Protein AF-H8YSG3-F1 (afdb_monomer_lite)

Radius of gyration: 23.45 Å; chains: 1; bounding box: 50×40×59 Å

Secondary structure (DSSP, 8-state):
---TTSS-----TT--SS------HHHHHHHHTT-EEEEP-GGG--S-TT---EEE-S-------------------------SS-TT-----------SSS-IIIIIHHHHHH-

InterPro domains:
  IPR039373 Transferrin receptor protein 1/Glutamate carboxypeptidase 2-like [PTHR10404] (2-114)
  IPR046450 PA domain superfamily [SSF52025] (2-78)

Foldseek 3Di:
DPDPPPDDPDDDPPDDPDDDDDDDPVVVQVVQQPFDADFDDDPQDDDDPNHGGHDGDDDDDDDDDDDDDDDDDDDDDDDDDADDPCRPDDDDQDFAQDDPPPCVPNGVVSVVVVD

Organism: Dicentrarchus labrax (NCBI:txid13489)

pLDDT: mean 87.92, std 12.55, range [36.78, 97.12]

Structure (mmCIF, N/CA/C/O backbone):
data_AF-H8YSG3-F1
#
_entry.id   AF-H8YSG3-F1
#
loop_
_atom_site.group_PDB
_atom_site.id
_atom_site.type_symbol
_atom_site.label_atom_id
_atom_site.label_alt_id
_atom_site.label_comp_id
_atom_site.label_asym_id
_atom_site.label_entity_id
_atom_site.label_seq_id
_atom_site.pdbx_PDB_ins_code
_atom_site.Cartn_x
_atom_site.Cartn_y
_atom_site.Cartn_z
_atom_site.occupancy
_atom_site.B_iso_or_equiv
_atom_site.auth_seq_id
_atom_site.auth_comp_id
_atom_site.auth_asym_id
_atom_site.auth_atom_id
_atom_site.pdbx_PDB_model_num
ATOM 1 N N . SER A 1 1 ? 16.027 -17.748 -17.992 1.00 39.88 1 SER A N 1
ATOM 2 C CA . SER A 1 1 ? 15.433 -18.591 -16.938 1.00 39.88 1 SER A CA 1
ATOM 3 C C . SER A 1 1 ? 16.369 -18.597 -15.735 1.00 39.88 1 SER A C 1
ATOM 5 O O . SER A 1 1 ? 17.309 -19.381 -15.716 1.00 39.88 1 SER A O 1
ATOM 7 N N . PHE A 1 2 ? 16.196 -17.664 -14.791 1.00 44.38 2 PHE A N 1
ATOM 8 C CA . PHE A 1 2 ? 16.918 -17.681 -13.510 1.00 44.38 2 PHE A CA 1
ATOM 9 C C . PHE A 1 2 ? 16.200 -18.669 -12.583 1.00 44.38 2 PHE A C 1
ATOM 11 O O . PHE A 1 2 ? 14.997 -18.540 -12.365 1.00 44.38 2 PHE A O 1
ATOM 18 N N . ASN A 1 3 ? 16.911 -19.680 -12.088 1.00 36.78 3 ASN A N 1
ATOM 19 C CA . ASN A 1 3 ? 16.337 -20.690 -11.204 1.00 36.78 3 ASN A CA 1
ATOM 20 C C . ASN A 1 3 ? 16.151 -20.070 -9.802 1.00 36.78 3 ASN A C 1
ATOM 22 O O . ASN A 1 3 ? 17.131 -19.692 -9.160 1.00 36.78 3 ASN A O 1
ATOM 26 N N . HIS A 1 4 ? 14.902 -19.923 -9.349 1.00 49.66 4 HIS A N 1
ATOM 27 C CA . HIS A 1 4 ? 14.475 -19.223 -8.120 1.00 49.66 4 HIS A CA 1
ATOM 28 C C . HIS A 1 4 ? 14.829 -19.969 -6.808 1.00 49.66 4 HIS A C 1
ATOM 30 O O . HIS A 1 4 ? 14.088 -19.913 -5.831 1.00 49.66 4 HIS A O 1
ATOM 36 N N . THR A 1 5 ? 15.947 -20.696 -6.763 1.00 56.16 5 THR A N 1
ATOM 37 C CA . THR A 1 5 ? 16.335 -21.547 -5.621 1.00 56.16 5 THR A CA 1
ATOM 38 C C . THR A 1 5 ? 17.718 -21.231 -5.051 1.00 56.16 5 THR A C 1
ATOM 40 O O . THR A 1 5 ? 18.190 -21.948 -4.174 1.00 56.16 5 THR A O 1
ATOM 43 N N . GLN A 1 6 ? 18.395 -20.180 -5.528 1.00 55.88 6 GLN A N 1
ATOM 44 C CA . GLN A 1 6 ? 19.781 -19.891 -5.128 1.00 55.88 6 GLN A CA 1
ATOM 45 C C . GLN A 1 6 ? 19.955 -19.366 -3.697 1.00 55.88 6 GLN A C 1
ATOM 47 O O . GLN A 1 6 ? 21.075 -19.394 -3.192 1.00 55.88 6 GLN A O 1
ATOM 52 N N . PHE A 1 7 ? 18.889 -18.929 -3.025 1.00 61.88 7 PHE A N 1
ATOM 53 C CA . PHE A 1 7 ? 18.977 -18.434 -1.653 1.00 61.88 7 PHE A CA 1
ATOM 54 C C . PHE A 1 7 ? 18.014 -19.197 -0.738 1.00 61.88 7 PHE A C 1
ATOM 56 O O . PHE A 1 7 ? 16.850 -19.375 -1.108 1.00 61.88 7 PHE A O 1
ATOM 63 N N . PRO A 1 8 ? 18.468 -19.654 0.446 1.00 58.62 8 PRO A N 1
ATOM 64 C CA . PRO A 1 8 ? 17.570 -20.220 1.444 1.00 58.62 8 PRO A CA 1
ATOM 65 C C . PRO A 1 8 ? 16.529 -19.166 1.853 1.00 58.62 8 PRO A C 1
ATOM 67 O O . PRO A 1 8 ? 16.851 -17.975 1.845 1.00 58.62 8 PRO A O 1
ATOM 70 N N . PRO A 1 9 ? 15.294 -19.568 2.213 1.00 58.97 9 PRO A N 1
ATOM 71 C CA . PRO A 1 9 ? 14.271 -18.634 2.665 1.00 58.97 9 PRO A CA 1
ATOM 72 C C . PRO A 1 9 ? 14.782 -17.888 3.900 1.00 58.97 9 PRO A C 1
ATOM 74 O O . PRO A 1 9 ? 14.878 -18.436 4.997 1.00 58.97 9 PRO A O 1
ATOM 77 N N . THR A 1 10 ? 15.171 -16.634 3.704 1.00 59.50 10 THR A N 1
ATOM 78 C CA . THR A 1 10 ? 15.636 -15.746 4.762 1.00 59.50 10 THR A CA 1
ATOM 79 C C . THR A 1 10 ? 14.434 -15.196 5.521 1.00 59.50 10 THR A C 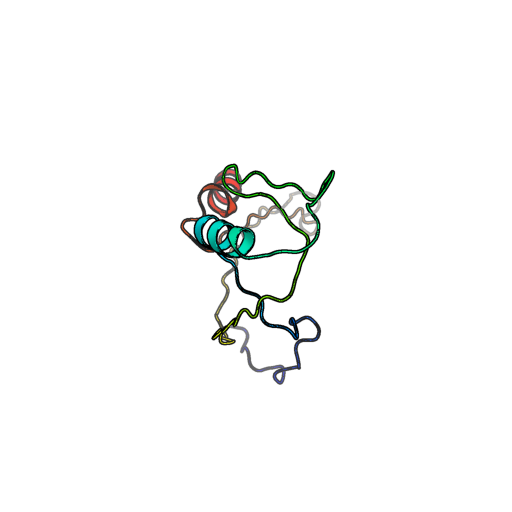1
ATOM 81 O O . THR A 1 10 ? 13.391 -14.901 4.936 1.00 59.50 10 THR A O 1
ATOM 84 N N . GLN A 1 11 ? 14.559 -15.055 6.845 1.00 61.34 11 GLN A N 1
ATOM 85 C CA . GLN A 1 11 ? 13.544 -14.343 7.619 1.00 61.34 11 GLN A CA 1
ATOM 86 C C . GLN A 1 11 ? 13.436 -12.904 7.103 1.00 61.34 11 GLN A C 1
ATOM 88 O O . GLN A 1 11 ? 14.410 -12.151 7.115 1.00 61.34 11 GLN A O 1
ATOM 93 N N . LEU A 1 12 ? 12.241 -12.532 6.643 1.00 65.56 12 LEU A N 1
ATOM 94 C CA . LEU A 1 12 ? 11.954 -11.202 6.116 1.00 65.56 12 LEU A CA 1
ATOM 95 C C . LEU A 1 12 ? 11.972 -10.185 7.264 1.00 65.56 12 LEU A C 1
ATOM 97 O O . LEU A 1 12 ? 11.077 -10.167 8.107 1.00 65.56 12 LEU A O 1
ATOM 101 N N . SER A 1 13 ? 12.986 -9.319 7.289 1.00 74.88 13 SER A N 1
ATOM 102 C CA . SER A 1 13 ? 13.231 -8.356 8.374 1.00 74.88 13 SER A CA 1
ATOM 103 C C . SER A 1 13 ? 12.172 -7.250 8.503 1.00 74.88 13 SER A C 1
ATOM 105 O O . SER A 1 13 ? 12.139 -6.564 9.522 1.00 74.88 13 SER A O 1
ATOM 107 N N . GLY A 1 14 ? 11.300 -7.082 7.501 1.00 82.50 14 GLY A N 1
ATOM 108 C CA . GLY A 1 14 ? 10.323 -5.988 7.419 1.00 82.50 14 GLY A CA 1
ATOM 109 C C . GLY A 1 14 ? 8.847 -6.374 7.564 1.00 82.50 14 GLY A C 1
ATOM 110 O O . GLY A 1 14 ? 7.993 -5.517 7.351 1.00 82.50 14 GLY A O 1
ATOM 111 N N . LEU A 1 15 ? 8.509 -7.630 7.876 1.00 87.62 15 LEU A N 1
ATOM 112 C CA . LEU A 1 15 ? 7.100 -8.025 8.006 1.00 87.62 15 LEU A CA 1
ATOM 113 C C . LEU A 1 15 ? 6.478 -7.545 9.332 1.00 87.62 15 LEU A C 1
ATOM 115 O O . LEU A 1 15 ? 7.145 -7.571 10.372 1.00 87.62 15 LEU A O 1
ATOM 119 N N . PRO A 1 16 ? 5.193 -7.138 9.330 1.00 89.81 16 PRO A N 1
ATOM 120 C CA . PRO A 1 16 ? 4.499 -6.753 10.552 1.00 89.81 16 PRO A CA 1
ATOM 121 C C . PRO A 1 16 ? 4.374 -7.947 11.507 1.00 89.81 16 PRO A C 1
ATOM 123 O O . PRO A 1 16 ? 4.080 -9.066 11.096 1.00 89.81 16 PRO A O 1
ATOM 126 N N . LYS A 1 17 ? 4.572 -7.685 12.804 1.00 91.06 17 LYS A N 1
ATOM 127 C CA . LYS A 1 17 ? 4.443 -8.685 13.883 1.00 91.06 17 LYS A CA 1
ATOM 128 C C . LYS A 1 17 ? 3.046 -8.734 14.506 1.00 91.06 17 LYS A C 1
ATOM 130 O O . LYS A 1 17 ? 2.793 -9.569 15.366 1.00 91.06 17 LYS A O 1
ATOM 135 N N . ILE A 1 18 ? 2.167 -7.821 14.101 1.00 93.62 18 ILE A N 1
ATOM 136 C CA . ILE A 1 18 ? 0.779 -7.733 14.555 1.00 93.62 18 ILE A CA 1
ATOM 137 C C . ILE A 1 18 ? -0.165 -7.932 13.363 1.00 93.62 18 ILE A C 1
ATOM 139 O O . ILE A 1 18 ? 0.180 -7.515 12.252 1.00 93.62 18 ILE A O 1
ATOM 143 N N . PRO A 1 19 ? -1.349 -8.536 13.565 1.00 94.19 19 PRO A N 1
ATOM 144 C CA . PRO A 1 19 ? -2.367 -8.607 12.526 1.00 94.19 19 PRO A CA 1
ATOM 145 C C . PRO A 1 19 ? -2.795 -7.209 12.072 1.00 94.19 19 PRO A C 1
ATOM 147 O O . PRO A 1 19 ? -2.971 -6.304 12.888 1.00 94.19 19 PRO A O 1
ATOM 150 N N . ALA A 1 20 ? -3.004 -7.046 10.769 1.00 94.31 20 ALA A N 1
ATOM 151 C CA . ALA A 1 20 ? -3.547 -5.832 10.176 1.00 94.31 20 ALA A CA 1
ATOM 152 C C . ALA A 1 20 ? -4.613 -6.216 9.149 1.00 94.31 20 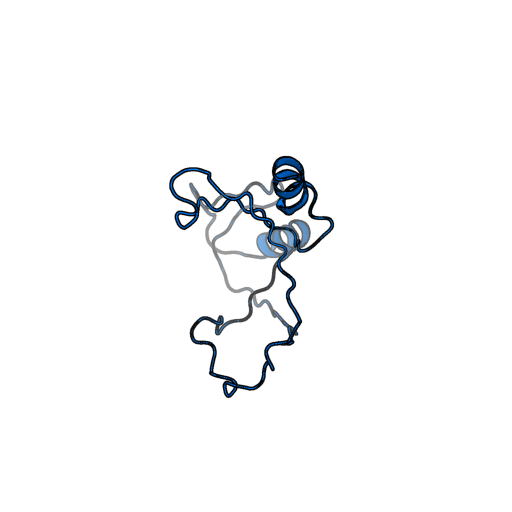ALA A C 1
ATOM 154 O O . ALA A 1 20 ? -4.366 -7.052 8.280 1.00 94.31 20 ALA A O 1
ATOM 155 N N . GLN A 1 21 ? -5.790 -5.602 9.255 1.00 96.25 21 GLN A N 1
ATOM 156 C CA . GLN A 1 21 ? -6.932 -5.893 8.396 1.00 96.25 21 GLN A CA 1
ATOM 157 C C . GLN A 1 21 ? -7.603 -4.592 7.962 1.00 96.25 21 GLN A C 1
ATOM 159 O O . GLN A 1 21 ? -7.922 -3.735 8.787 1.00 96.25 21 GLN A O 1
ATOM 164 N N . THR A 1 22 ? -7.841 -4.448 6.660 1.00 96.00 22 THR A N 1
ATOM 165 C CA . THR A 1 22 ? -8.663 -3.358 6.129 1.00 96.00 22 THR A CA 1
ATOM 166 C C . THR A 1 22 ? -10.137 -3.645 6.397 1.00 96.00 22 THR A C 1
ATOM 168 O O . THR A 1 22 ? -10.596 -4.786 6.309 1.00 96.00 22 THR A O 1
ATOM 171 N N . ILE A 1 23 ? -10.899 -2.603 6.723 1.00 96.31 23 ILE A N 1
ATOM 172 C CA . ILE A 1 23 ? -12.339 -2.699 6.973 1.00 96.31 23 ILE A CA 1
ATOM 173 C C . ILE A 1 23 ? -13.093 -1.697 6.109 1.00 96.31 23 ILE A C 1
ATOM 175 O O . ILE A 1 23 ? -12.555 -0.681 5.672 1.00 96.31 23 ILE A O 1
ATOM 179 N N . THR A 1 24 ? -14.370 -1.975 5.871 1.00 96.12 24 THR A N 1
ATOM 180 C CA . THR A 1 24 ? -15.244 -1.049 5.147 1.00 96.12 24 THR A CA 1
ATOM 181 C C . THR A 1 24 ? -15.637 0.139 6.024 1.00 96.12 24 THR A C 1
ATOM 183 O O . THR A 1 24 ? -15.692 0.032 7.251 1.00 96.12 24 THR A O 1
ATOM 186 N N . ALA A 1 25 ? -16.022 1.257 5.401 1.00 95.44 25 ALA A N 1
ATOM 187 C CA . ALA A 1 25 ? -16.569 2.413 6.119 1.00 95.44 25 ALA A CA 1
ATOM 188 C C . ALA A 1 25 ? -17.808 2.053 6.966 1.00 95.44 25 ALA A C 1
ATOM 190 O O . ALA A 1 25 ? -17.998 2.592 8.056 1.00 95.44 25 ALA A O 1
ATOM 191 N N . LYS A 1 26 ? -18.626 1.095 6.503 1.00 95.69 26 LYS A N 1
ATOM 192 C CA . LYS A 1 26 ? -19.786 0.581 7.246 1.00 95.69 26 LYS A CA 1
ATOM 193 C C . LYS A 1 26 ? -19.365 -0.139 8.530 1.00 95.69 26 LYS 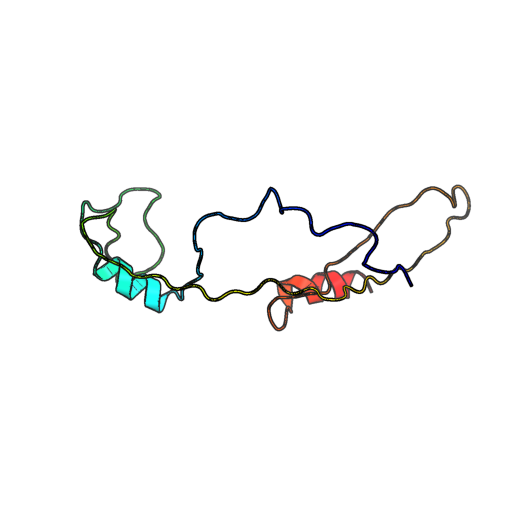A C 1
ATOM 195 O O . LYS A 1 26 ? -19.942 0.117 9.582 1.00 95.69 26 LYS A O 1
ATOM 200 N N . MET A 1 27 ? -18.356 -1.010 8.459 1.00 95.06 27 MET A N 1
ATOM 201 C CA . MET A 1 27 ? -17.809 -1.675 9.648 1.00 95.06 27 MET A CA 1
ATOM 202 C C . MET A 1 27 ? -17.171 -0.666 10.601 1.00 95.06 27 MET A C 1
ATOM 204 O O . MET A 1 27 ? -17.446 -0.713 11.794 1.00 95.06 27 MET A O 1
ATOM 208 N N . ALA A 1 28 ? -16.390 0.284 10.076 1.00 94.12 28 ALA A N 1
ATOM 209 C CA . ALA A 1 28 ? -15.795 1.347 10.882 1.00 94.12 28 ALA A CA 1
ATOM 210 C C . ALA A 1 28 ? -16.867 2.159 11.625 1.00 94.12 28 ALA A C 1
ATOM 212 O O . ALA A 1 28 ? -16.730 2.405 12.817 1.00 94.12 28 ALA A O 1
ATOM 213 N N . THR A 1 29 ? -17.971 2.498 10.952 1.00 94.50 29 THR A N 1
ATOM 214 C CA . THR A 1 29 ? -19.125 3.178 11.562 1.00 94.50 29 THR A CA 1
ATOM 215 C C . THR A 1 29 ? -19.700 2.364 12.721 1.00 94.50 29 THR A C 1
ATOM 217 O O . THR A 1 29 ? -19.873 2.897 13.812 1.00 94.50 29 THR A O 1
ATOM 220 N N . ALA A 1 30 ? -19.945 1.067 12.512 1.00 92.81 30 ALA A N 1
ATOM 221 C CA . ALA A 1 30 ? -20.501 0.189 13.542 1.00 92.81 30 ALA A CA 1
ATOM 222 C C . ALA A 1 30 ? -19.563 0.009 14.751 1.00 92.81 30 ALA A C 1
ATOM 224 O O . ALA A 1 30 ? -20.039 -0.099 15.879 1.00 92.81 30 ALA A O 1
ATOM 225 N N . LEU A 1 31 ? -18.245 -0.020 14.529 1.00 92.50 31 LEU A N 1
ATOM 226 C CA . LEU A 1 31 ? -17.250 -0.088 15.602 1.00 92.50 31 LEU A CA 1
ATOM 227 C C . LEU A 1 31 ? -17.175 1.232 16.374 1.00 92.50 31 LEU A C 1
ATOM 229 O O . LEU A 1 31 ? -17.287 1.236 17.596 1.00 92.50 31 LEU A O 1
ATOM 233 N N . LEU A 1 32 ? -17.054 2.361 15.674 1.00 92.62 32 LEU A N 1
ATOM 234 C CA . LEU A 1 32 ? -16.925 3.678 16.302 1.00 92.62 32 LEU A CA 1
ATOM 235 C C . LEU A 1 32 ? -18.187 4.108 17.064 1.00 92.62 32 LEU A C 1
ATOM 237 O O . LEU A 1 32 ? -18.086 4.883 18.006 1.00 92.62 32 LEU A O 1
ATOM 241 N N . GLN A 1 33 ? -19.365 3.589 16.705 1.00 91.50 33 GLN A N 1
ATOM 242 C CA . GLN A 1 33 ? -20.596 3.789 17.481 1.00 91.50 33 GLN A CA 1
ATOM 243 C C . GLN A 1 33 ? -20.581 3.078 18.841 1.00 91.50 33 GLN A C 1
ATOM 245 O O . GLN A 1 33 ? -21.313 3.490 19.739 1.00 91.50 33 GLN A O 1
ATOM 250 N N . LYS A 1 34 ? -19.778 2.018 18.988 1.00 90.12 34 LYS A N 1
ATOM 251 C CA . LYS A 1 34 ? -19.642 1.248 20.233 1.00 90.12 34 LYS A CA 1
ATOM 252 C C . LYS A 1 34 ? -18.482 1.730 21.101 1.00 90.12 34 LYS A C 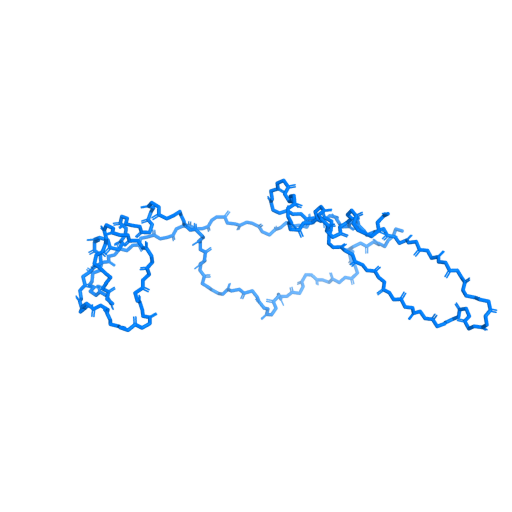1
ATOM 254 O O . LYS A 1 34 ? -18.539 1.586 22.313 1.00 90.12 34 LYS A O 1
ATOM 259 N N . ILE A 1 35 ? -17.449 2.310 20.491 1.00 89.38 35 ILE A N 1
ATOM 260 C CA . ILE A 1 35 ? -16.287 2.850 21.204 1.00 89.38 35 ILE A CA 1
ATOM 261 C C . ILE A 1 35 ? -16.730 4.022 22.097 1.00 89.38 35 ILE A C 1
ATOM 263 O O . ILE A 1 35 ? -17.376 4.973 21.650 1.00 89.38 35 ILE A O 1
ATOM 267 N N . GLY A 1 36 ? -16.396 3.921 23.382 1.00 89.50 36 GLY A N 1
ATOM 268 C CA . GLY A 1 36 ? -16.682 4.915 24.413 1.00 89.50 36 GLY A CA 1
ATOM 269 C C . GLY A 1 36 ? -15.528 5.897 24.628 1.00 89.50 36 GLY A C 1
ATOM 270 O O . GLY A 1 36 ? -14.827 6.287 23.700 1.00 89.50 36 GLY A O 1
ATOM 271 N N . GLY A 1 37 ? -15.312 6.309 25.877 1.00 91.50 37 GLY A N 1
ATOM 272 C CA . GLY A 1 37 ? -14.227 7.227 26.231 1.00 91.50 37 GLY A CA 1
ATOM 273 C C . GLY A 1 37 ? -14.507 8.695 25.873 1.00 91.50 37 GLY A C 1
ATOM 274 O O . GLY A 1 37 ? -15.643 9.055 25.550 1.00 91.50 37 GLY A O 1
ATOM 275 N N . PRO A 1 38 ? -13.491 9.570 25.980 1.00 93.62 38 PRO A N 1
ATOM 276 C CA . PRO A 1 38 ? -13.653 10.994 25.720 1.00 93.62 38 PRO A CA 1
ATOM 277 C C . PRO A 1 38 ? -13.899 11.259 24.233 1.00 93.62 38 PRO A C 1
ATOM 279 O O . PRO A 1 38 ? -13.354 10.575 23.362 1.00 93.62 38 PRO A O 1
ATOM 282 N N . GLU A 1 39 ? -14.718 12.269 23.954 1.00 93.94 39 GLU A N 1
ATOM 283 C CA . GLU A 1 39 ? -14.957 12.741 22.594 1.00 93.94 39 GLU A CA 1
ATOM 284 C C . GLU A 1 39 ? -13.661 13.281 21.978 1.00 93.94 39 GLU A C 1
ATOM 286 O O . GLU A 1 39 ? -12.870 13.967 22.631 1.00 93.94 39 GLU A O 1
ATOM 291 N N . ALA A 1 40 ? -13.424 12.918 20.721 1.00 93.12 40 ALA A N 1
ATOM 292 C CA . ALA A 1 40 ? -12.265 13.356 19.969 1.00 93.12 40 ALA A CA 1
ATOM 293 C C . ALA A 1 40 ? -12.387 14.845 19.616 1.00 93.12 40 ALA A C 1
ATOM 295 O O . ALA A 1 40 ? -13.468 15.334 19.297 1.00 93.12 40 ALA A O 1
ATOM 296 N N . SER A 1 41 ? -11.266 15.565 19.616 1.00 89.75 41 SER A N 1
ATOM 297 C CA . SER A 1 41 ? -11.212 16.979 19.241 1.00 89.75 41 SER A CA 1
ATOM 298 C C . SER A 1 41 ? -10.178 17.231 18.142 1.00 89.75 41 SER A C 1
ATOM 300 O O . SER A 1 41 ? -9.260 16.437 17.916 1.00 89.75 41 SER A O 1
ATOM 302 N N . GLY A 1 42 ? -10.341 18.346 17.426 1.00 87.00 42 GLY A N 1
ATOM 303 C CA . GLY A 1 42 ? -9.402 18.787 16.395 1.00 87.00 42 GLY A CA 1
ATOM 304 C C . GLY A 1 42 ? -9.214 17.768 15.266 1.00 87.00 42 GLY A C 1
ATOM 305 O O . GLY A 1 42 ? -10.180 17.281 14.682 1.00 87.00 42 GLY A O 1
ATOM 306 N N . GLY A 1 43 ? -7.955 17.451 14.953 1.00 90.19 43 GLY A N 1
ATOM 307 C CA . GLY A 1 43 ? -7.566 16.626 13.800 1.00 90.19 43 GLY A CA 1
ATOM 308 C C . GLY A 1 43 ? -7.917 15.134 13.877 1.00 90.19 43 GLY A C 1
ATOM 309 O O . GLY A 1 43 ? -7.603 14.403 12.944 1.00 90.19 43 GLY A O 1
ATOM 310 N N . PHE A 1 44 ? -8.547 14.670 14.960 1.00 90.31 44 PHE A N 1
ATOM 311 C CA . PHE A 1 44 ? -8.974 13.272 15.119 1.00 90.31 44 PHE A CA 1
ATOM 312 C C . PHE A 1 44 ? -10.393 12.997 14.596 1.00 90.31 44 PHE A C 1
ATOM 314 O O . PHE A 1 44 ? -10.822 11.842 14.559 1.00 90.31 44 PHE A O 1
ATOM 321 N N . LEU A 1 45 ? -11.131 14.036 14.192 1.00 91.31 45 LEU A N 1
ATOM 322 C CA . LEU A 1 45 ? -12.455 13.893 13.591 1.00 91.31 45 LEU A CA 1
ATOM 323 C C . LEU A 1 45 ? -12.339 13.416 12.137 1.00 91.31 45 LEU A C 1
ATOM 325 O O . LEU A 1 45 ? -11.603 13.989 11.335 1.00 91.31 45 LEU A O 1
ATOM 329 N N . GLY A 1 46 ? -13.091 12.372 11.788 1.00 91.44 46 GLY A N 1
ATOM 330 C CA . GLY A 1 46 ? -13.201 11.882 10.413 1.00 91.44 46 GLY A CA 1
ATOM 331 C C . GLY A 1 46 ? -14.479 12.346 9.702 1.00 91.44 46 GLY A C 1
ATOM 332 O O . GLY A 1 46 ? -15.270 13.125 10.225 1.00 91.44 46 GLY A O 1
ATOM 333 N N . GLY A 1 47 ? -14.703 11.836 8.486 1.00 92.62 47 GLY A N 1
ATOM 334 C CA . GLY A 1 47 ? -15.836 12.221 7.630 1.00 92.62 47 GLY A CA 1
ATOM 335 C C . GLY A 1 47 ? -17.138 11.424 7.813 1.00 92.62 47 GLY A C 1
ATOM 336 O O . GLY A 1 47 ? -18.062 11.590 7.014 1.00 92.62 47 GLY A O 1
ATOM 337 N N . LEU A 1 48 ? -17.235 10.525 8.800 1.00 93.12 48 LEU A N 1
ATOM 338 C CA . LEU A 1 48 ? -18.434 9.705 9.021 1.00 93.12 48 LEU A CA 1
ATOM 339 C C . LEU A 1 48 ? -19.482 10.511 9.797 1.00 93.12 48 LEU A C 1
ATOM 341 O O . LEU A 1 48 ? -19.341 10.747 10.991 1.00 93.12 48 LEU A O 1
ATOM 345 N N . LYS A 1 49 ? -20.564 10.907 9.119 1.00 87.94 49 LYS A N 1
ATOM 346 C CA . LYS A 1 49 ? -21.586 11.815 9.676 1.00 87.94 49 LYS A CA 1
ATOM 347 C C . LYS A 1 49 ? -22.442 11.215 10.800 1.00 87.94 49 LYS A C 1
ATOM 349 O O . LYS A 1 49 ? -23.037 11.961 11.564 1.00 87.94 49 LYS A O 1
ATOM 354 N N . SER A 1 50 ? -22.555 9.890 10.882 1.00 89.00 50 SER A N 1
ATOM 355 C CA . SER A 1 50 ? -23.451 9.185 11.816 1.00 89.00 50 SER A CA 1
ATOM 356 C C . SER A 1 50 ? -22.745 8.675 13.080 1.00 89.00 50 SER A C 1
ATOM 358 O O . SER A 1 50 ? -23.187 7.689 13.678 1.00 89.00 50 SER A O 1
ATOM 360 N N . VAL A 1 51 ? -21.606 9.275 13.435 1.00 92.31 51 VAL A N 1
ATOM 361 C CA . VAL A 1 51 ? -20.718 8.809 14.504 1.00 92.31 51 VAL A CA 1
ATOM 362 C C . VAL A 1 51 ? -20.198 10.002 15.298 1.00 92.31 51 VAL A C 1
ATOM 364 O O . VAL A 1 51 ? -19.669 10.948 14.721 1.00 92.31 51 VAL A O 1
ATOM 367 N N . THR A 1 52 ? -20.284 9.925 16.624 1.00 91.94 52 THR A N 1
ATOM 368 C CA . THR A 1 52 ? -19.468 10.762 17.511 1.00 91.94 52 THR A CA 1
ATOM 369 C C . THR A 1 52 ? -18.125 10.071 17.688 1.00 91.94 52 THR A C 1
ATOM 371 O O . THR A 1 52 ? -18.067 8.969 18.232 1.00 91.94 52 THR A O 1
ATOM 374 N N . TYR A 1 53 ? -17.052 10.688 17.202 1.00 93.81 53 TYR A N 1
ATOM 375 C CA . TYR A 1 53 ? -15.709 10.133 17.329 1.00 93.81 53 TYR A CA 1
ATOM 376 C C . TYR A 1 53 ? -15.270 10.175 18.786 1.00 93.81 53 TYR A C 1
ATOM 378 O O . TYR A 1 53 ? -15.276 11.235 19.409 1.00 93.81 53 TYR A O 1
ATOM 386 N N . ARG A 1 54 ? -14.869 9.028 19.326 1.00 93.31 54 ARG A N 1
ATOM 387 C CA . ARG A 1 54 ? -14.340 8.922 20.683 1.00 93.31 54 ARG A CA 1
ATOM 388 C C . ARG A 1 54 ? -13.019 8.169 20.696 1.00 93.31 54 ARG A C 1
ATOM 390 O O . ARG A 1 54 ? -12.743 7.373 19.798 1.00 93.31 54 ARG A O 1
ATOM 397 N N . LEU A 1 55 ? -12.193 8.455 21.698 1.00 90.94 55 LEU A N 1
ATOM 398 C CA . LEU A 1 55 ? -10.795 8.021 21.761 1.00 90.94 55 LEU A CA 1
ATOM 399 C C . LEU A 1 55 ? -10.556 6.825 22.701 1.00 90.94 55 LEU A C 1
ATOM 401 O O . LEU A 1 55 ? -9.456 6.690 23.232 1.00 90.94 55 LEU A O 1
ATOM 405 N N . GLY A 1 56 ? -11.544 5.949 22.923 1.00 85.62 56 GLY A N 1
ATOM 406 C CA . GLY A 1 56 ? -11.284 4.663 23.585 1.00 85.62 56 GLY A CA 1
ATOM 407 C C . GLY A 1 56 ? -12.428 4.115 24.431 1.00 85.62 56 GLY A C 1
ATOM 408 O O . GLY A 1 56 ? -13.534 3.918 23.956 1.00 85.62 56 GLY A O 1
ATOM 409 N N . GLY A 1 57 ? -12.144 3.783 25.688 1.00 82.81 57 GLY A N 1
ATOM 410 C CA . GLY A 1 57 ? -13.031 2.953 26.507 1.00 82.81 57 GLY A CA 1
ATOM 411 C C . GLY A 1 57 ? -12.772 1.456 26.314 1.00 82.81 57 GLY A C 1
ATOM 412 O O . GLY A 1 57 ? -12.039 1.041 25.418 1.00 82.81 57 GLY A O 1
ATOM 413 N N . SER A 1 58 ? -13.332 0.648 27.211 1.00 73.88 58 SER A N 1
ATOM 414 C CA . SER A 1 58 ? -13.099 -0.797 27.234 1.00 73.88 58 SER A CA 1
ATOM 415 C C . SER A 1 58 ? -14.119 -1.517 26.361 1.00 73.88 58 SER A C 1
ATOM 417 O O . SER A 1 58 ? -15.195 -1.864 26.831 1.00 73.88 58 SER A O 1
ATOM 419 N N . GLU A 1 59 ? -13.760 -1.764 25.104 1.00 80.94 59 GLU A N 1
ATOM 420 C CA . GLU A 1 59 ? -14.517 -2.621 24.190 1.00 80.94 59 GLU A CA 1
ATOM 421 C C . GLU A 1 59 ? -13.596 -3.717 23.653 1.00 80.94 59 GLU A C 1
ATOM 423 O O . GLU A 1 59 ? -12.501 -3.442 23.158 1.00 80.94 59 GLU A O 1
ATOM 428 N N . ASN A 1 60 ? -14.036 -4.971 23.744 1.00 88.50 60 ASN A N 1
ATOM 429 C CA . ASN A 1 60 ? -13.269 -6.104 23.240 1.00 88.50 60 ASN A CA 1
ATOM 430 C C . ASN A 1 60 ? -13.643 -6.370 21.781 1.00 88.50 60 ASN A C 1
ATOM 432 O O . ASN A 1 60 ? -14.800 -6.648 21.464 1.00 88.50 60 ASN A O 1
ATOM 436 N N . ILE A 1 61 ? -12.650 -6.325 20.896 1.00 90.12 61 ILE A N 1
ATOM 437 C CA . ILE A 1 61 ? -12.804 -6.638 19.474 1.00 90.12 61 ILE A CA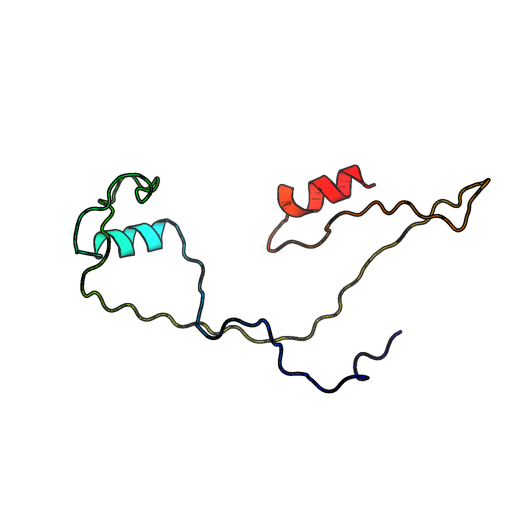 1
ATOM 438 C C . ILE A 1 61 ? -11.853 -7.782 19.140 1.00 90.12 61 ILE A C 1
ATOM 440 O O . ILE A 1 61 ? -10.659 -7.714 19.425 1.00 90.12 61 ILE A O 1
ATOM 444 N N . THR A 1 62 ? -12.379 -8.826 18.507 1.00 93.75 62 THR A N 1
ATOM 445 C CA . THR A 1 62 ? -11.571 -9.926 17.978 1.00 93.75 62 THR A CA 1
ATOM 446 C C . THR A 1 62 ? -11.265 -9.668 16.508 1.00 93.75 62 THR A C 1
ATOM 448 O O . THR A 1 62 ? -12.162 -9.350 15.728 1.00 93.75 62 THR A O 1
ATOM 451 N N . VAL A 1 63 ? -9.996 -9.814 16.131 1.00 95.25 63 VAL A N 1
ATOM 452 C CA . VAL A 1 63 ? -9.530 -9.703 14.746 1.00 95.25 63 VAL A CA 1
ATOM 453 C C . VAL A 1 63 ? -8.843 -11.007 14.374 1.00 95.25 63 VAL A C 1
ATOM 455 O O . VAL A 1 63 ? -7.882 -11.408 15.025 1.00 95.25 63 VAL A O 1
ATOM 458 N N . GLU A 1 64 ? -9.329 -11.649 13.320 1.00 96.00 64 GLU A N 1
ATOM 459 C CA . GLU A 1 64 ? -8.753 -12.870 12.764 1.00 96.00 64 GLU A CA 1
ATOM 460 C C . GLU A 1 64 ? -8.253 -12.580 11.343 1.00 96.00 64 GLU A C 1
ATOM 462 O O . GLU A 1 64 ? -8.988 -12.023 10.525 1.00 96.00 64 GLU A O 1
ATOM 467 N N . VAL A 1 65 ? -6.991 -12.915 11.057 1.00 96.62 65 VAL A N 1
ATOM 468 C CA . VAL A 1 65 ? -6.350 -12.685 9.753 1.00 96.62 65 VAL A CA 1
ATOM 469 C C . VAL A 1 65 ? -5.687 -13.976 9.299 1.00 96.62 65 VAL A C 1
ATOM 471 O O . VAL A 1 65 ? -4.746 -14.448 9.929 1.00 96.62 65 VAL A O 1
ATOM 474 N N . ASN A 1 66 ? -6.146 -14.506 8.168 1.00 96.12 66 ASN A N 1
ATOM 475 C CA . ASN A 1 66 ? -5.732 -15.806 7.636 1.00 96.12 66 ASN A CA 1
ATOM 476 C C . ASN A 1 66 ? -4.941 -15.667 6.320 1.00 96.12 66 ASN A C 1
ATOM 478 O O . ASN A 1 66 ? -5.146 -16.417 5.367 1.00 96.12 66 ASN A O 1
ATOM 482 N N . ASN A 1 67 ? -4.056 -14.667 6.240 1.00 93.62 67 ASN A N 1
ATOM 483 C CA . ASN A 1 67 ? -3.209 -14.449 5.065 1.00 93.62 67 ASN A CA 1
ATOM 484 C C . ASN A 1 67 ? -2.087 -15.493 5.000 1.00 93.62 67 ASN A C 1
ATOM 486 O O . ASN A 1 67 ? -1.477 -15.824 6.014 1.00 93.62 67 ASN A O 1
ATOM 490 N N . VAL A 1 68 ? -1.765 -15.954 3.791 1.00 92.25 68 VAL A N 1
ATOM 491 C CA . VAL A 1 68 ? -0.699 -16.936 3.545 1.00 92.25 68 VAL A CA 1
ATOM 492 C C . VAL A 1 68 ? 0.378 -16.354 2.636 1.00 92.25 68 VAL A C 1
ATOM 494 O O . VAL A 1 68 ? 0.080 -15.654 1.667 1.00 92.25 68 VAL A O 1
ATOM 497 N N . LEU A 1 69 ? 1.643 -16.646 2.943 1.00 89.25 69 LEU A N 1
ATOM 498 C CA . LEU A 1 69 ? 2.766 -16.280 2.082 1.00 89.25 69 LEU A CA 1
ATOM 499 C C . LEU A 1 69 ? 2.836 -17.251 0.905 1.00 89.25 69 LEU A C 1
ATOM 501 O O . LEU A 1 69 ? 2.867 -18.466 1.093 1.00 89.25 69 LEU A O 1
ATOM 505 N N . VAL A 1 70 ? 2.864 -16.706 -0.309 1.00 89.19 70 VAL A N 1
ATOM 506 C CA . VAL A 1 70 ? 2.910 -17.488 -1.545 1.00 89.19 70 VAL A CA 1
ATOM 507 C C . VAL A 1 70 ? 3.975 -16.935 -2.477 1.00 89.19 70 VAL A C 1
ATOM 509 O O . VAL A 1 70 ? 4.037 -15.730 -2.720 1.00 89.19 70 VAL A O 1
ATOM 512 N N . ASN A 1 71 ? 4.786 -17.828 -3.035 1.00 88.88 71 ASN A N 1
ATOM 513 C CA . ASN A 1 71 ? 5.712 -17.469 -4.100 1.00 88.88 71 ASN A CA 1
ATOM 514 C C . ASN A 1 71 ? 4.937 -17.361 -5.413 1.00 88.88 71 ASN A C 1
ATOM 516 O O . ASN A 1 71 ? 4.159 -18.253 -5.758 1.00 88.88 71 ASN A O 1
ATOM 520 N N . ARG A 1 72 ? 5.149 -16.269 -6.146 1.00 88.69 72 ARG A N 1
ATOM 521 C CA . ARG A 1 72 ? 4.560 -16.045 -7.467 1.00 88.69 72 ARG A CA 1
ATOM 522 C C . ARG A 1 72 ? 5.607 -15.506 -8.424 1.00 88.69 72 ARG A C 1
ATOM 524 O O . ARG A 1 72 ? 6.498 -14.765 -8.019 1.00 88.69 72 ARG A O 1
ATOM 531 N N . GLU A 1 73 ? 5.476 -15.879 -9.688 1.00 93.25 73 GLU A N 1
ATOM 532 C CA . GLU A 1 73 ? 6.305 -15.338 -10.758 1.00 93.25 73 GLU A CA 1
ATOM 533 C C . GLU A 1 73 ? 5.877 -13.900 -11.090 1.00 93.25 73 GLU A C 1
ATOM 535 O O . GLU A 1 73 ? 4.685 -13.589 -11.144 1.00 93.25 73 GLU A O 1
ATOM 540 N N . ILE A 1 74 ? 6.859 -13.019 -11.297 1.00 94.19 74 ILE A N 1
ATOM 541 C CA . ILE A 1 74 ? 6.655 -11.614 -11.663 1.00 94.19 74 ILE A CA 1
ATOM 542 C C . ILE A 1 74 ? 7.280 -11.383 -13.039 1.00 94.19 74 ILE A C 1
ATOM 544 O O . ILE A 1 74 ? 8.452 -11.690 -13.255 1.00 94.19 74 ILE A O 1
ATOM 548 N N . HIS A 1 75 ? 6.511 -10.793 -13.957 1.00 94.94 75 HIS A N 1
ATOM 549 C CA . HIS A 1 75 ? 6.964 -10.483 -15.313 1.00 94.94 75 HIS A CA 1
ATOM 550 C C . HIS A 1 75 ? 7.118 -8.975 -15.523 1.00 94.94 75 HIS A C 1
ATOM 552 O O . HIS A 1 75 ? 6.130 -8.238 -15.473 1.00 94.94 75 HIS A O 1
ATOM 558 N N . ASN A 1 76 ? 8.336 -8.550 -15.865 1.00 95.12 76 ASN A N 1
ATOM 559 C CA . ASN A 1 76 ? 8.654 -7.195 -16.316 1.00 95.12 76 ASN A CA 1
ATOM 560 C C . ASN A 1 76 ? 8.875 -7.180 -17.836 1.00 95.12 76 ASN A C 1
ATOM 562 O O . ASN A 1 76 ? 9.396 -8.146 -18.393 1.00 95.12 76 ASN A O 1
ATOM 566 N N . VAL A 1 77 ? 8.488 -6.090 -18.501 1.00 94.06 77 VAL A N 1
ATOM 567 C CA . VAL A 1 77 ? 8.660 -5.896 -19.951 1.00 94.06 77 VAL A CA 1
ATOM 568 C C . VAL A 1 77 ? 9.567 -4.693 -20.175 1.00 94.06 77 VAL A C 1
ATOM 570 O O . VAL A 1 77 ? 9.339 -3.643 -19.582 1.00 94.06 77 VAL A O 1
ATOM 573 N N . PHE A 1 78 ? 10.578 -4.849 -21.030 1.00 95.25 78 PHE A N 1
ATOM 574 C CA . PHE A 1 78 ? 11.558 -3.808 -21.336 1.00 95.25 78 PHE A CA 1
ATOM 575 C C . PHE A 1 78 ? 11.636 -3.582 -22.845 1.00 95.25 78 PHE A C 1
ATOM 577 O O . PHE A 1 78 ? 11.723 -4.538 -23.615 1.00 95.25 78 PHE A O 1
ATOM 584 N N . GLY A 1 79 ? 11.641 -2.314 -23.246 1.00 93.94 79 GLY A N 1
ATOM 585 C CA . GLY A 1 79 ? 11.976 -1.863 -24.594 1.00 93.94 79 GLY A CA 1
ATOM 586 C C . GLY A 1 79 ? 13.149 -0.889 -24.524 1.00 93.94 79 GLY A C 1
ATOM 587 O O . GLY A 1 79 ? 13.323 -0.208 -23.515 1.00 93.94 79 GLY A O 1
ATOM 588 N N . VAL A 1 80 ? 13.974 -0.840 -25.571 1.00 95.56 80 VAL A N 1
ATOM 589 C CA . VAL A 1 80 ? 15.156 0.032 -25.620 1.00 95.56 80 VAL A CA 1
ATOM 590 C C . VAL A 1 80 ? 15.221 0.735 -26.967 1.00 95.56 80 VAL A C 1
ATOM 592 O O . VAL A 1 80 ? 15.134 0.094 -28.013 1.00 95.56 80 VAL A O 1
ATOM 595 N N . ILE A 1 81 ? 15.433 2.049 -26.927 1.00 95.06 81 ILE A N 1
ATOM 596 C CA . ILE A 1 81 ? 15.787 2.864 -28.089 1.00 95.06 81 ILE A CA 1
ATOM 597 C C . ILE A 1 81 ? 17.255 3.254 -27.920 1.00 95.06 81 ILE A C 1
ATOM 599 O O . ILE A 1 81 ? 17.614 3.924 -26.953 1.00 95.06 81 ILE A O 1
ATOM 603 N N . LYS A 1 82 ? 18.121 2.794 -28.828 1.00 96.06 82 LYS A N 1
ATOM 604 C CA . LYS A 1 82 ? 19.569 3.019 -28.731 1.00 96.06 82 LYS A CA 1
ATOM 605 C C . LYS A 1 82 ? 19.922 4.443 -29.171 1.00 96.06 82 LYS A C 1
ATOM 607 O O . LYS A 1 82 ? 19.583 4.841 -30.282 1.00 96.06 82 LYS A O 1
ATOM 612 N N . GLY A 1 83 ? 20.619 5.188 -28.312 1.00 96.56 83 GLY A N 1
ATOM 613 C CA . GLY A 1 83 ? 21.122 6.525 -28.634 1.00 96.56 83 GLY A CA 1
ATOM 614 C C . GLY A 1 83 ? 22.246 6.496 -29.675 1.00 96.56 83 GLY A C 1
ATOM 615 O O . GLY A 1 83 ? 22.990 5.522 -29.769 1.00 96.56 83 GLY A O 1
ATOM 616 N N . PHE A 1 84 ? 22.378 7.573 -30.452 1.00 96.50 84 PHE A N 1
ATOM 617 C CA . PHE A 1 84 ? 23.408 7.681 -31.493 1.00 96.50 84 PHE A CA 1
ATOM 618 C C . PHE A 1 84 ? 24.795 8.041 -30.940 1.00 96.50 84 PHE A C 1
ATOM 620 O O . PHE A 1 84 ? 25.786 7.508 -31.428 1.00 96.50 84 PHE A O 1
ATOM 627 N N . THR A 1 85 ? 24.863 8.923 -29.934 1.00 97.12 85 THR A N 1
ATOM 628 C CA . THR A 1 85 ? 26.133 9.427 -29.373 1.00 97.12 85 THR A CA 1
ATOM 629 C C . THR A 1 85 ? 26.601 8.602 -28.178 1.00 97.12 85 THR A C 1
ATOM 631 O O . THR A 1 85 ? 27.680 8.025 -28.227 1.00 97.12 85 THR A O 1
ATOM 634 N N . ASP A 1 86 ? 25.760 8.498 -27.144 1.00 96.00 86 ASP A N 1
ATOM 635 C CA . ASP A 1 86 ? 26.071 7.804 -25.887 1.00 96.00 86 ASP A CA 1
ATOM 636 C C . ASP A 1 86 ? 25.131 6.589 -25.699 1.00 96.00 86 ASP A C 1
ATOM 638 O O . ASP A 1 86 ? 24.194 6.645 -24.897 1.00 96.00 86 ASP A O 1
ATOM 642 N N . PRO A 1 87 ? 25.292 5.492 -26.469 1.00 93.44 87 PRO A N 1
ATOM 643 C CA . PRO A 1 87 ? 24.375 4.344 -26.444 1.00 93.44 87 PRO A CA 1
ATOM 644 C C . PRO A 1 87 ? 24.382 3.542 -25.133 1.00 93.44 87 PRO A C 1
ATOM 646 O O . PRO A 1 87 ? 23.521 2.684 -24.943 1.00 93.44 87 PRO A O 1
ATOM 649 N N . ASP A 1 88 ? 25.365 3.769 -24.269 1.00 95.62 88 ASP A N 1
ATOM 650 C CA . ASP A 1 88 ? 25.574 3.126 -22.971 1.00 95.62 88 ASP A CA 1
ATOM 651 C C . ASP A 1 88 ? 25.040 3.958 -21.789 1.00 95.62 88 ASP A C 1
ATOM 653 O O . ASP A 1 88 ? 25.076 3.498 -20.644 1.00 95.62 88 ASP A O 1
ATOM 657 N N . ARG A 1 89 ? 24.506 5.160 -22.050 1.00 96.31 89 ARG A N 1
ATOM 658 C CA . ARG A 1 89 ? 23.843 6.004 -21.049 1.00 96.31 89 ARG A CA 1
ATOM 659 C C . ARG A 1 89 ? 22.329 5.869 -21.159 1.00 96.31 89 ARG A C 1
ATOM 661 O O . ARG A 1 89 ? 21.743 6.120 -22.208 1.00 96.31 89 ARG A O 1
ATOM 668 N N . TYR A 1 90 ? 21.685 5.504 -20.052 1.00 94.81 90 TYR A N 1
ATOM 669 C CA . TYR A 1 90 ? 20.262 5.169 -20.034 1.00 94.81 90 TYR A CA 1
ATOM 670 C C . TYR A 1 90 ? 19.425 6.233 -19.326 1.00 94.81 90 TYR A C 1
ATOM 672 O O . TYR A 1 90 ? 19.755 6.674 -18.226 1.00 94.81 90 TYR A O 1
ATOM 680 N N . VAL A 1 91 ? 18.282 6.564 -19.925 1.00 96.12 91 VAL A N 1
ATOM 681 C CA . VAL A 1 91 ? 17.149 7.197 -19.241 1.00 96.12 91 VAL A CA 1
ATOM 682 C C . VAL A 1 91 ? 16.050 6.147 -19.147 1.00 96.12 91 VAL A C 1
ATOM 684 O O . VAL A 1 91 ? 15.633 5.597 -20.163 1.00 96.12 91 VAL A O 1
ATOM 687 N N . VAL A 1 92 ? 15.605 5.838 -17.929 1.00 96.06 92 VAL A N 1
ATOM 688 C CA . VAL A 1 92 ? 14.601 4.795 -17.692 1.00 96.06 92 VAL A CA 1
ATOM 689 C C . VAL A 1 92 ? 13.241 5.442 -17.470 1.00 96.06 92 VAL A C 1
ATOM 691 O O . VAL A 1 92 ? 13.052 6.198 -16.520 1.00 96.06 92 VAL A O 1
ATOM 694 N N . LEU A 1 93 ? 12.290 5.109 -18.340 1.00 95.25 93 LEU A N 1
ATOM 695 C CA . LEU A 1 93 ? 10.874 5.422 -18.183 1.00 95.25 93 LEU A CA 1
ATOM 696 C C . LEU A 1 93 ? 10.138 4.126 -17.848 1.00 95.25 93 LEU A C 1
ATOM 698 O O . LEU A 1 93 ? 10.348 3.105 -18.501 1.00 95.25 93 LEU A O 1
ATOM 702 N N . GLY A 1 94 ? 9.295 4.151 -16.821 1.00 95.25 94 GLY A N 1
ATOM 703 C CA . GLY A 1 94 ? 8.580 2.967 -16.361 1.00 95.25 94 GLY A CA 1
ATOM 704 C C . GLY A 1 94 ? 7.205 3.310 -15.810 1.00 95.25 94 GLY A C 1
ATOM 705 O O . GLY A 1 94 ? 6.971 4.419 -15.335 1.00 95.25 94 GLY A O 1
ATOM 706 N N . ALA A 1 95 ? 6.307 2.331 -15.862 1.00 95.00 95 ALA A N 1
ATOM 707 C CA . ALA A 1 95 ? 4.965 2.413 -15.305 1.00 95.00 95 ALA A CA 1
ATOM 708 C C . ALA A 1 95 ? 4.606 1.096 -14.608 1.00 95.00 95 ALA A C 1
ATOM 710 O O . ALA A 1 95 ? 4.986 0.015 -15.065 1.00 95.00 95 ALA A O 1
ATOM 711 N N . GLN A 1 96 ? 3.864 1.186 -13.501 1.00 94.50 96 GLN A N 1
ATOM 712 C CA . GLN A 1 96 ? 3.319 0.010 -12.826 1.00 94.50 96 GLN A CA 1
ATOM 713 C C . GLN A 1 96 ? 2.199 -0.606 -13.674 1.00 94.50 96 GLN A C 1
ATOM 715 O O . GLN A 1 96 ? 1.283 0.100 -14.095 1.00 94.50 96 GLN A O 1
ATOM 720 N N . ARG A 1 97 ? 2.258 -1.928 -13.881 1.00 93.56 97 ARG A N 1
ATOM 721 C CA . ARG A 1 97 ? 1.258 -2.682 -14.657 1.00 93.56 97 ARG A CA 1
ATOM 722 C C . ARG A 1 97 ? 0.280 -3.469 -13.784 1.00 93.56 97 ARG A C 1
ATOM 724 O O . ARG A 1 97 ? -0.861 -3.675 -14.183 1.00 93.56 97 ARG A O 1
ATOM 731 N N . ASP A 1 98 ? 0.720 -3.946 -12.625 1.00 94.19 98 ASP A N 1
ATOM 732 C CA . ASP A 1 98 ? -0.108 -4.722 -11.706 1.00 94.19 98 ASP A CA 1
ATOM 733 C C . ASP A 1 98 ? -1.030 -3.826 -10.866 1.00 94.19 98 ASP A C 1
ATOM 735 O O . ASP A 1 98 ? -0.738 -2.663 -10.587 1.00 94.19 98 ASP A O 1
ATOM 739 N N . ALA A 1 99 ? -2.162 -4.383 -10.441 1.00 94.12 99 ALA A N 1
ATOM 740 C CA . ALA A 1 99 ? -3.100 -3.724 -9.548 1.00 94.12 99 ALA A CA 1
ATOM 741 C C . ALA A 1 99 ? -3.824 -4.749 -8.664 1.00 94.12 99 ALA A C 1
ATOM 743 O O . ALA A 1 99 ? -3.943 -5.919 -9.015 1.00 94.12 99 ALA A O 1
ATOM 744 N N . TRP A 1 100 ? -4.325 -4.286 -7.514 1.00 89.50 100 TRP A N 1
ATOM 745 C CA . TRP A 1 100 ? -5.116 -5.104 -6.581 1.00 89.50 100 TRP A CA 1
ATOM 746 C C . TRP A 1 100 ? -6.504 -5.486 -7.122 1.00 89.50 100 TRP A C 1
ATOM 748 O O . TRP A 1 100 ? -7.043 -6.518 -6.746 1.00 89.50 100 TRP A O 1
ATOM 758 N N . ASP A 1 101 ? -7.077 -4.641 -7.977 1.00 90.75 101 ASP A N 1
ATOM 759 C CA . ASP A 1 101 ? -8.368 -4.830 -8.653 1.00 90.75 101 ASP A CA 1
ATOM 760 C C . ASP A 1 101 ? -8.195 -4.382 -10.122 1.00 90.75 101 ASP A C 1
ATOM 762 O O . ASP A 1 101 ? -7.065 -4.330 -10.610 1.00 90.75 101 ASP A O 1
ATOM 766 N N . ARG A 1 102 ? -9.259 -3.979 -10.829 1.00 90.12 102 ARG A N 1
ATOM 767 C CA . ARG A 1 102 ? -9.235 -3.535 -12.240 1.00 90.12 102 ARG A CA 1
ATOM 768 C C . ARG A 1 102 ? -8.155 -2.506 -12.575 1.00 90.12 102 ARG A C 1
ATOM 770 O O . ARG A 1 102 ? -7.745 -2.408 -13.724 1.00 90.12 102 ARG A O 1
ATOM 777 N N . GLY A 1 103 ? -7.719 -1.709 -11.598 1.00 89.00 103 GLY A N 1
ATOM 778 C CA . GLY A 1 103 ? -6.489 -0.929 -11.728 1.00 89.00 103 GLY A CA 1
ATOM 779 C C . GLY A 1 103 ? -6.542 0.237 -12.713 1.00 89.00 103 GLY A C 1
ATOM 780 O O . GLY A 1 103 ? -5.482 0.756 -13.054 1.00 89.00 103 GLY A O 1
ATOM 781 N N . TYR A 1 104 ? -7.734 0.680 -13.138 1.00 89.62 104 TYR A N 1
ATOM 782 C CA . TYR A 1 104 ? -7.890 1.735 -14.149 1.00 89.62 104 TYR A CA 1
ATOM 783 C C . TYR A 1 104 ? -7.046 2.973 -13.839 1.00 89.62 104 TYR A C 1
ATOM 785 O O . TYR A 1 104 ? -6.198 3.359 -14.633 1.00 89.62 104 TYR A O 1
ATOM 793 N N . ALA A 1 105 ? -7.217 3.556 -12.652 1.00 87.69 105 ALA A N 1
ATOM 794 C CA . ALA A 1 105 ? -6.431 4.719 -12.254 1.00 87.69 105 ALA A CA 1
ATOM 795 C C . ALA A 1 105 ? -5.010 4.342 -11.806 1.00 87.69 105 ALA A C 1
ATOM 797 O O . ALA A 1 105 ? -4.052 5.020 -12.157 1.00 87.69 105 ALA A O 1
ATOM 798 N N . LYS A 1 106 ? -4.866 3.265 -11.020 1.00 86.56 106 LYS A N 1
ATOM 799 C CA . LYS A 1 106 ? -3.603 2.953 -10.332 1.00 86.56 106 LYS A CA 1
ATOM 800 C C . LYS A 1 106 ? -2.496 2.450 -11.267 1.00 86.56 106 LYS A C 1
ATOM 802 O O . LYS A 1 106 ? -1.338 2.759 -11.021 1.00 86.56 106 LYS A O 1
ATOM 807 N N . ALA A 1 107 ? -2.846 1.692 -12.305 1.00 90.75 107 ALA A N 1
ATOM 808 C CA . ALA A 1 107 ? -1.884 1.060 -13.210 1.00 90.75 107 ALA A CA 1
ATOM 809 C C . ALA A 1 107 ? -2.123 1.435 -14.680 1.00 90.75 107 ALA A C 1
ATOM 811 O O . ALA A 1 107 ? -1.185 1.796 -15.396 1.00 90.75 107 ALA A O 1
ATOM 812 N N . ALA A 1 108 ? -3.380 1.400 -15.139 1.00 89.50 108 ALA A N 1
ATOM 813 C CA . ALA A 1 108 ? -3.670 1.532 -16.565 1.00 89.50 108 ALA A CA 1
ATOM 814 C C . ALA A 1 108 ? -3.357 2.933 -17.112 1.00 89.50 108 ALA A C 1
ATOM 816 O O . ALA A 1 108 ? -2.824 3.019 -18.213 1.00 89.50 108 ALA A O 1
ATOM 817 N N . VAL A 1 109 ? -3.606 4.015 -16.359 1.00 90.88 109 VAL A N 1
ATOM 818 C CA . VAL A 1 109 ? -3.270 5.387 -16.803 1.00 90.88 109 VAL A CA 1
ATOM 819 C C . VAL A 1 109 ? -1.773 5.525 -17.083 1.00 90.88 109 VAL A C 1
ATOM 821 O O . VAL A 1 109 ? -1.396 5.922 -18.180 1.00 90.88 109 VAL A O 1
ATOM 824 N N . GLY A 1 110 ? -0.917 5.151 -16.126 1.00 88.38 110 GLY A N 1
ATOM 825 C CA . GLY A 1 110 ? 0.535 5.256 -16.296 1.00 88.38 110 GLY A CA 1
ATOM 826 C C . GLY A 1 110 ? 1.044 4.372 -17.433 1.00 88.38 110 GLY A C 1
ATOM 827 O O . GLY A 1 110 ? 1.855 4.812 -18.241 1.00 88.38 110 GLY A O 1
ATOM 828 N N . THR A 1 111 ? 0.508 3.153 -17.542 1.00 90.31 111 THR A N 1
ATOM 829 C CA . THR A 1 111 ? 0.850 2.238 -18.640 1.00 90.31 111 THR A CA 1
ATOM 830 C C . THR A 1 111 ? 0.396 2.785 -19.998 1.00 90.31 111 THR A C 1
ATOM 832 O O . THR A 1 111 ? 1.132 2.659 -20.965 1.00 90.31 111 THR A O 1
ATOM 835 N N . SER A 1 112 ? -0.770 3.432 -20.081 1.00 90.69 112 SER A N 1
ATOM 836 C CA . SER A 1 112 ? -1.297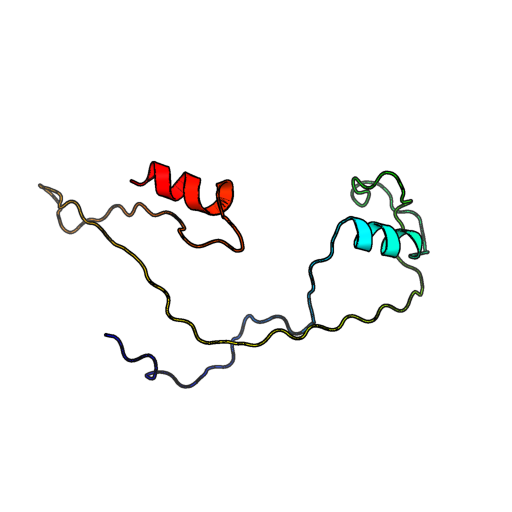 3.989 -21.339 1.00 90.69 112 SER A CA 1
ATOM 837 C C . SER A 1 112 ? -0.528 5.215 -21.823 1.00 90.69 112 SER A C 1
ATOM 839 O O . SER A 1 112 ? -0.489 5.457 -23.017 1.00 90.69 112 SER A O 1
ATOM 841 N N . VAL A 1 113 ? 0.062 5.998 -20.915 1.00 91.94 113 VAL A N 1
ATOM 842 C CA . VAL A 1 113 ? 0.933 7.133 -21.280 1.00 91.94 113 VAL A CA 1
ATOM 843 C C . VAL A 1 113 ? 2.317 6.653 -21.724 1.00 91.94 113 VAL A C 1
ATOM 845 O O . VAL A 1 113 ? 2.990 7.336 -22.488 1.00 91.94 113 VAL A O 1
ATOM 848 N N . LEU A 1 114 ? 2.757 5.498 -21.220 1.00 90.94 114 LEU A N 1
ATOM 849 C CA . LEU A 1 114 ? 4.054 4.922 -21.560 1.00 90.94 114 LEU A CA 1
ATOM 850 C C . LEU A 1 114 ? 4.086 4.294 -22.966 1.00 90.94 114 LEU A C 1
ATOM 852 O O . LEU A 1 114 ? 5.170 4.203 -23.539 1.00 90.94 114 LEU A O 1
ATOM 856 N N . VAL A 1 115 ? 2.939 3.824 -23.474 1.00 82.81 115 VAL A N 1
ATOM 857 C CA . VAL A 1 115 ? 2.806 3.099 -24.755 1.00 82.81 115 VAL A CA 1
ATOM 858 C C . VAL A 1 115 ? 2.452 4.037 -25.903 1.00 82.81 115 VAL A C 1
ATOM 860 O O . VAL A 1 115 ? 1.607 4.933 -25.698 1.00 82.81 115 VAL A O 1
#

Sequence (115 aa):
SFNHTQFPPTQLSGLPKIPAQTITAKMATALLQKIGGPEASGGFLGGLKSVTYRLGGSENITVEVNNVLVNREIHNVFGVIKGFTDPDRYVVLGAQRDAWDRGYAKAAVGTSVLV